Protein AF-A0A7C5YA33-F1 (afdb_monomer_lite)

Sequence (117 aa):
MSIVLYSTMWTGDLALGEAVVELLQQELSKRGVSFRVVEKKWSELEFARLLGESAETGVLVEVEVDEKFRDIGEECLTAVYSDVKRLKETAVKIAMTKYIKDKAELEEYRKGLDETY

Foldseek 3Di:
DKDWLAKLVVPPQNLLRVLLVVQLVVLCVVVVFDKDKDKDQLVNPPCLVVPPPVRRGDIMITIMGDPVCNVVSNVSSVVLVVPLVSSLVSSLVSCCPPPDVDPVVSVVVSVVSVVPD

Radius of gyration: 15.19 Å; chains: 1; bounding box: 33×36×37 Å

Secondary structure (DSSP, 8-state):
-EEEEEEGGG-S-HHHHHHHHHHHHHHHHHTT--EEEEEEEGGGSGGGGGS-GGGTTPEEEEEEEEGGGHHHHHHHHHHHHH-HHHHHHHHHHHIIIII---HHHHHHHHHHHHHH-

pLDDT: mean 82.99, std 13.63, range [45.47, 94.5]

Structure (mmCIF, N/CA/C/O backbone):
data_AF-A0A7C5YA33-F1
#
_entry.id   AF-A0A7C5YA33-F1
#
loop_
_atom_site.group_PDB
_atom_site.id
_atom_site.type_symbol
_atom_site.label_atom_id
_atom_site.label_alt_id
_atom_site.label_comp_id
_atom_site.label_asym_id
_atom_site.label_entity_id
_atom_site.label_seq_id
_atom_site.pdbx_PDB_ins_code
_atom_site.Cartn_x
_atom_site.Cartn_y
_atom_site.Cartn_z
_atom_site.occupancy
_atom_site.B_iso_or_equiv
_atom_site.auth_seq_id
_atom_site.auth_comp_id
_atom_site.auth_asym_id
_atom_site.auth_atom_id
_atom_site.pdbx_PDB_model_num
ATOM 1 N N . MET A 1 1 ? -14.892 13.321 12.986 1.00 79.69 1 MET A N 1
ATOM 2 C CA . MET A 1 1 ? -13.604 13.892 12.552 1.00 79.69 1 MET A CA 1
ATOM 3 C C . MET A 1 1 ? -12.882 12.784 11.807 1.00 79.69 1 MET A C 1
ATOM 5 O O . MET A 1 1 ? -12.944 11.652 12.282 1.00 79.69 1 MET A O 1
ATOM 9 N N . SER A 1 2 ? -12.349 13.053 10.613 1.00 86.69 2 SER A N 1
ATOM 10 C CA . SER A 1 2 ? -11.569 12.06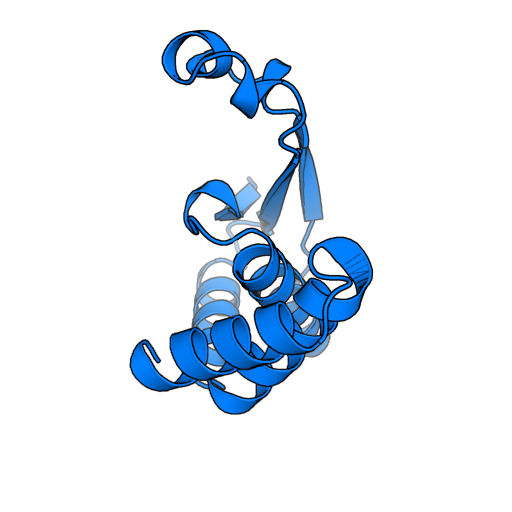8 9.855 1.00 86.69 2 SER A CA 1
ATOM 11 C C . SER A 1 2 ? -10.079 12.259 10.117 1.00 86.69 2 SER A C 1
ATOM 13 O O . SER A 1 2 ? -9.633 13.363 10.433 1.00 86.69 2 SER A O 1
ATOM 15 N N . ILE A 1 3 ? -9.327 11.168 10.020 1.00 89.69 3 ILE A N 1
ATOM 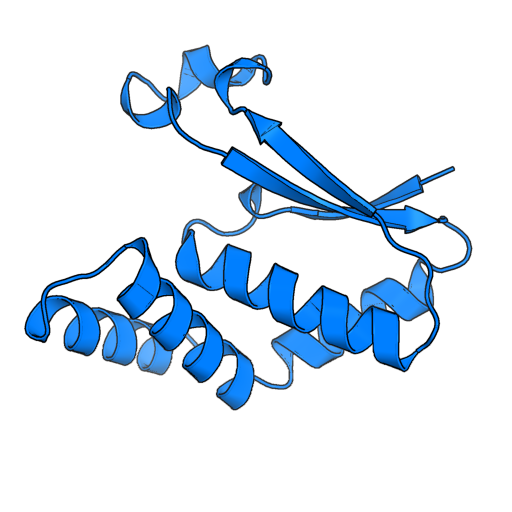16 C CA . ILE A 1 3 ? -7.871 11.140 10.124 1.00 89.69 3 ILE A CA 1
ATOM 17 C C . ILE A 1 3 ? -7.291 10.479 8.875 1.00 89.69 3 ILE A C 1
ATOM 19 O O . ILE A 1 3 ? -7.904 9.569 8.318 1.00 89.69 3 ILE A O 1
ATOM 23 N N . VAL A 1 4 ? -6.104 10.913 8.455 1.00 89.56 4 VAL A N 1
ATOM 24 C CA . VAL A 1 4 ? -5.360 10.293 7.350 1.00 89.56 4 VAL A CA 1
ATOM 25 C C . VAL A 1 4 ? -4.592 9.092 7.900 1.00 89.56 4 VAL A C 1
ATOM 27 O O . VAL A 1 4 ? -3.687 9.266 8.713 1.00 89.56 4 VAL A O 1
ATOM 30 N N . LEU A 1 5 ? -4.949 7.878 7.472 1.00 88.75 5 LEU A N 1
ATOM 31 C CA . LEU A 1 5 ? -4.210 6.655 7.814 1.00 88.75 5 LEU A CA 1
ATOM 32 C C . LEU A 1 5 ? -2.964 6.478 6.959 1.00 88.75 5 LEU A C 1
ATOM 34 O O . LEU A 1 5 ? -1.954 5.978 7.440 1.00 88.75 5 LEU A O 1
ATOM 38 N N . TYR A 1 6 ? -3.060 6.824 5.679 1.00 90.12 6 TYR A N 1
ATOM 39 C CA . TYR A 1 6 ? -1.975 6.644 4.730 1.00 90.12 6 TYR A CA 1
ATOM 40 C C . TYR A 1 6 ? -2.033 7.703 3.634 1.00 90.12 6 TYR A C 1
ATOM 42 O O . TYR A 1 6 ? -3.122 8.055 3.183 1.00 90.12 6 TYR A O 1
ATOM 50 N N . SER A 1 7 ? -0.865 8.183 3.208 1.00 85.75 7 SER A N 1
ATOM 51 C CA . SER A 1 7 ? -0.692 9.102 2.083 1.00 85.75 7 SER A CA 1
ATOM 52 C C . SER A 1 7 ? 0.406 8.574 1.172 1.00 85.75 7 SER A C 1
ATOM 54 O O . SER A 1 7 ? 1.499 8.258 1.647 1.00 85.75 7 SER A O 1
ATOM 56 N N . THR A 1 8 ? 0.159 8.541 -0.139 1.00 84.56 8 THR A N 1
ATOM 57 C CA . THR A 1 8 ? 1.199 8.171 -1.112 1.00 84.56 8 THR A CA 1
ATOM 58 C C . THR A 1 8 ? 2.383 9.138 -1.097 1.00 84.56 8 THR A C 1
ATOM 60 O O . THR A 1 8 ? 3.460 8.762 -1.538 1.00 84.56 8 THR A O 1
ATOM 63 N N . MET A 1 9 ? 2.248 10.339 -0.511 1.00 79.81 9 MET A N 1
ATOM 64 C CA . MET A 1 9 ? 3.379 11.252 -0.278 1.00 79.81 9 MET A CA 1
ATOM 65 C C . MET A 1 9 ? 4.479 10.636 0.584 1.00 79.81 9 MET A C 1
ATOM 67 O O . MET A 1 9 ? 5.646 10.997 0.458 1.00 79.81 9 MET A O 1
ATOM 71 N N . TRP A 1 10 ? 4.110 9.743 1.502 1.00 79.38 10 TRP A N 1
ATOM 72 C CA . TRP A 1 10 ? 5.059 9.135 2.430 1.00 79.38 10 TRP A CA 1
ATOM 73 C C . TRP A 1 10 ? 5.941 8.091 1.747 1.00 79.38 10 TRP A C 1
ATOM 75 O O . TRP A 1 10 ? 6.905 7.612 2.341 1.00 79.38 10 TRP A O 1
ATOM 85 N N . THR A 1 11 ? 5.624 7.737 0.503 1.00 74.19 11 THR A N 1
ATOM 86 C CA . THR A 1 11 ? 6.331 6.728 -0.270 1.00 74.19 11 THR A CA 1
ATOM 87 C C . THR A 1 11 ? 6.879 7.376 -1.537 1.00 74.19 11 THR A C 1
ATOM 89 O O . THR A 1 11 ? 6.136 7.882 -2.367 1.00 74.19 11 THR A O 1
ATOM 92 N N . GLY A 1 12 ? 8.205 7.361 -1.697 1.00 71.62 12 GLY A N 1
ATOM 93 C CA . GLY A 1 12 ? 8.877 7.898 -2.891 1.00 71.62 12 GLY A CA 1
ATOM 94 C C . GLY A 1 12 ? 8.663 7.068 -4.165 1.00 71.62 12 GLY A C 1
ATOM 95 O O . GLY A 1 12 ? 9.146 7.441 -5.228 1.00 71.62 12 GLY A O 1
ATOM 96 N N . ASP A 1 13 ? 7.948 5.949 -4.052 1.00 83.38 13 ASP A N 1
ATOM 97 C CA . ASP A 1 13 ? 7.589 5.033 -5.128 1.00 83.38 13 ASP A CA 1
ATOM 98 C C . ASP A 1 13 ? 6.066 5.053 -5.324 1.00 83.38 13 ASP A C 1
ATOM 100 O O . ASP A 1 13 ? 5.299 4.646 -4.447 1.00 83.38 13 ASP A O 1
ATOM 104 N N . LEU A 1 14 ? 5.634 5.532 -6.493 1.00 82.75 14 LEU A N 1
ATOM 105 C CA . LEU A 1 14 ? 4.221 5.657 -6.846 1.00 82.75 14 LEU A CA 1
ATOM 106 C C . LEU A 1 14 ? 3.522 4.295 -6.950 1.00 82.75 14 LEU A C 1
ATOM 108 O O . LEU A 1 14 ? 2.387 4.159 -6.498 1.00 82.75 14 LEU A O 1
ATOM 112 N N . ALA A 1 15 ? 4.189 3.282 -7.508 1.00 86.62 15 ALA A N 1
ATOM 113 C CA . ALA A 1 15 ? 3.605 1.955 -7.671 1.00 86.62 15 ALA A CA 1
ATOM 114 C C . ALA A 1 15 ? 3.452 1.248 -6.320 1.00 86.62 15 ALA A C 1
ATOM 116 O O . ALA A 1 15 ? 2.418 0.630 -6.059 1.00 86.62 15 ALA A O 1
ATOM 117 N N . LEU A 1 16 ? 4.445 1.392 -5.439 1.00 88.38 16 LEU A N 1
ATOM 118 C CA . LEU A 1 16 ? 4.367 0.885 -4.074 1.00 88.38 16 LEU A CA 1
ATOM 119 C C . LEU A 1 16 ? 3.305 1.630 -3.260 1.00 88.38 16 LEU A C 1
ATOM 121 O O . LEU A 1 16 ? 2.519 0.997 -2.558 1.00 88.38 16 LEU A O 1
ATOM 125 N N . GLY A 1 17 ? 3.238 2.958 -3.379 1.00 89.69 17 GLY A N 1
ATOM 126 C CA . GLY A 1 17 ? 2.247 3.758 -2.668 1.00 89.69 17 GLY A CA 1
ATOM 127 C C . GLY A 1 17 ? 0.816 3.404 -3.067 1.00 89.69 17 GLY A C 1
ATOM 128 O O . GLY A 1 17 ? -0.040 3.192 -2.206 1.00 89.69 17 GLY A O 1
ATOM 129 N N . GLU A 1 18 ? 0.557 3.254 -4.366 1.00 89.69 18 GLU A N 1
ATOM 130 C CA . GLU A 1 18 ? -0.738 2.771 -4.845 1.00 89.69 18 GLU A CA 1
ATOM 131 C C . GLU A 1 18 ? -1.029 1.330 -4.394 1.00 89.69 18 GLU A C 1
ATOM 133 O O . GLU A 1 18 ? -2.172 1.021 -4.057 1.00 89.69 18 GLU A O 1
ATOM 138 N N . ALA A 1 19 ? -0.019 0.455 -4.322 1.00 91.88 19 ALA A N 1
ATOM 139 C CA . ALA A 1 19 ? -0.195 -0.907 -3.819 1.00 91.88 19 ALA A CA 1
ATOM 140 C C . ALA A 1 19 ? -0.613 -0.924 -2.344 1.00 91.88 19 ALA A C 1
ATOM 142 O O . ALA A 1 19 ? -1.528 -1.662 -1.974 1.00 91.88 19 ALA A O 1
ATOM 143 N N . VAL A 1 20 ? 0.009 -0.084 -1.509 1.00 92.81 20 VAL A N 1
ATOM 144 C CA . VAL A 1 20 ? -0.386 0.078 -0.102 1.00 92.81 20 VAL A CA 1
ATOM 145 C C . VAL A 1 20 ? -1.825 0.580 -0.014 1.00 92.81 20 VAL A C 1
ATOM 147 O O . VAL A 1 20 ? -2.606 0.025 0.754 1.00 92.81 20 VAL A O 1
ATOM 150 N N . VAL A 1 21 ? -2.210 1.568 -0.828 1.00 93.00 21 VAL A N 1
ATOM 151 C CA . VAL A 1 21 ? -3.591 2.071 -0.885 1.00 93.00 21 VAL A CA 1
ATOM 152 C C . VAL A 1 21 ? -4.573 0.967 -1.287 1.00 93.00 21 VAL A C 1
ATOM 154 O O . VAL A 1 21 ? -5.603 0.806 -0.634 1.00 93.00 21 VAL A O 1
ATOM 157 N N . GLU A 1 22 ? -4.286 0.189 -2.333 1.00 94.06 22 GLU A N 1
ATOM 158 C CA . GLU A 1 22 ? -5.165 -0.894 -2.793 1.00 94.06 22 GLU A CA 1
ATOM 159 C C . GLU A 1 22 ? -5.342 -1.969 -1.709 1.00 94.06 22 GLU A C 1
ATOM 161 O O . GLU A 1 22 ? -6.467 -2.378 -1.406 1.00 94.06 22 GLU A O 1
ATOM 166 N N . LEU A 1 23 ? -4.248 -2.398 -1.078 1.00 94.19 23 LEU A N 1
ATOM 167 C CA . LEU A 1 23 ? -4.288 -3.420 -0.034 1.00 94.19 23 LEU A CA 1
ATOM 168 C C . LEU A 1 23 ? -4.942 -2.912 1.253 1.00 94.19 23 LEU A C 1
ATOM 170 O O . LEU A 1 23 ? -5.736 -3.634 1.856 1.00 94.19 23 LEU A O 1
ATOM 174 N N . LEU A 1 24 ? -4.683 -1.664 1.643 1.00 94.00 24 LEU A N 1
ATOM 175 C CA . LEU A 1 24 ? -5.293 -1.050 2.820 1.00 94.00 24 LEU A CA 1
ATOM 176 C C . LEU A 1 24 ? -6.811 -0.953 2.664 1.00 94.00 24 LEU A C 1
ATOM 178 O O . LEU A 1 24 ? -7.542 -1.319 3.581 1.00 94.00 24 LEU A O 1
ATOM 182 N N . GLN A 1 25 ? -7.301 -0.544 1.492 1.00 94.38 25 GLN A N 1
ATOM 183 C CA . GLN A 1 25 ? -8.738 -0.531 1.203 1.00 94.38 25 GLN A CA 1
ATOM 184 C C . GLN A 1 25 ? -9.362 -1.924 1.328 1.00 94.38 25 GLN A C 1
ATOM 186 O O . GLN A 1 25 ? -10.470 -2.062 1.854 1.00 94.38 25 GLN A O 1
ATOM 191 N N . GLN A 1 26 ? -8.660 -2.967 0.875 1.00 94.50 26 GLN A N 1
ATOM 192 C CA . GLN A 1 26 ? -9.128 -4.347 1.001 1.00 94.50 26 GLN A CA 1
ATOM 193 C C . GLN A 1 26 ? -9.201 -4.781 2.472 1.00 94.50 26 GLN A C 1
ATOM 195 O O . GLN A 1 26 ? -10.209 -5.360 2.876 1.00 94.50 26 GLN A O 1
ATOM 200 N N . GLU A 1 27 ? -8.183 -4.488 3.284 1.00 93.50 27 GLU A N 1
ATOM 201 C CA . GLU A 1 27 ? -8.180 -4.837 4.713 1.00 93.50 27 GLU A CA 1
ATOM 202 C C . GLU A 1 27 ? -9.236 -4.050 5.509 1.00 93.50 27 GLU A C 1
ATOM 204 O O . GLU A 1 27 ? -9.990 -4.643 6.285 1.00 93.50 27 GLU A O 1
ATOM 209 N N . LEU A 1 28 ? -9.392 -2.749 5.245 1.00 92.44 28 LEU A N 1
ATOM 210 C CA . LEU A 1 28 ? -10.442 -1.923 5.854 1.00 92.44 28 LEU A CA 1
ATOM 211 C C . LEU A 1 28 ? -11.843 -2.434 5.490 1.00 92.44 28 LEU A C 1
ATOM 213 O O . LEU A 1 28 ? -12.700 -2.578 6.366 1.00 92.44 28 LEU A O 1
ATOM 217 N N . SER A 1 29 ? -12.059 -2.790 4.218 1.00 92.88 29 SER A N 1
ATOM 218 C CA . SER A 1 29 ? -13.330 -3.353 3.743 1.00 92.88 29 SER A CA 1
ATOM 219 C C . SER A 1 29 ? -13.652 -4.688 4.412 1.00 92.88 29 SER A C 1
ATOM 221 O O . SER A 1 29 ? -14.783 -4.900 4.848 1.00 92.88 29 SER A O 1
ATOM 223 N N . LYS A 1 30 ? -12.662 -5.584 4.549 1.00 93.00 30 LYS A N 1
ATOM 224 C CA . LYS A 1 30 ? -12.828 -6.875 5.242 1.00 93.00 30 LYS A CA 1
ATOM 225 C C . LYS A 1 30 ? -13.263 -6.697 6.694 1.00 93.00 30 LYS A C 1
ATOM 227 O O . LYS A 1 30 ? -14.032 -7.510 7.200 1.00 93.00 30 LYS A O 1
ATOM 232 N N . ARG A 1 31 ? -12.780 -5.645 7.359 1.00 89.50 31 ARG A N 1
ATOM 233 C CA . ARG A 1 31 ? -13.119 -5.330 8.753 1.00 89.50 31 ARG A CA 1
ATOM 234 C C . ARG A 1 31 ? -14.361 -4.447 8.909 1.00 89.50 31 ARG A C 1
ATOM 236 O O . ARG A 1 31 ? -14.705 -4.093 10.033 1.00 89.50 31 ARG A O 1
ATOM 243 N N . GLY A 1 32 ? -15.049 -4.105 7.815 1.00 89.31 32 GLY A N 1
ATOM 244 C CA . GLY A 1 32 ? -16.247 -3.260 7.846 1.00 89.31 32 GLY A CA 1
ATOM 245 C C . GLY A 1 32 ? -15.970 -1.820 8.288 1.00 89.31 32 GLY A C 1
ATOM 246 O O . GLY A 1 32 ? -16.867 -1.146 8.795 1.00 89.31 32 GLY A O 1
ATOM 247 N N . VAL A 1 33 ? -14.730 -1.352 8.128 1.00 90.38 33 VAL A N 1
ATOM 248 C CA . VAL A 1 33 ? -14.340 0.018 8.461 1.00 90.38 33 VAL A CA 1
ATOM 249 C C . VAL A 1 33 ? -14.759 0.941 7.326 1.00 90.38 33 VAL A C 1
ATOM 251 O O . VAL A 1 33 ? -14.431 0.709 6.166 1.00 90.38 33 VAL A O 1
ATOM 254 N N . SER A 1 34 ? -15.472 2.013 7.664 1.00 89.38 34 SER A N 1
ATOM 255 C CA . SER A 1 34 ? -15.782 3.068 6.702 1.00 89.38 34 SER A CA 1
ATOM 256 C C . SER A 1 34 ? -14.539 3.921 6.463 1.00 89.38 34 SER A C 1
ATOM 258 O O . SER A 1 34 ? -13.992 4.494 7.406 1.00 89.38 34 SER A O 1
ATOM 260 N N . PHE A 1 35 ? -14.133 4.041 5.202 1.00 91.25 35 PHE A N 1
ATOM 261 C CA . PHE A 1 35 ? -13.005 4.863 4.773 1.00 91.25 35 PHE A CA 1
ATOM 262 C C . PHE A 1 35 ? -13.374 5.707 3.551 1.00 91.25 35 PHE A C 1
ATOM 264 O O . PHE A 1 35 ? -14.369 5.453 2.869 1.00 91.25 35 PHE A O 1
ATOM 271 N N . ARG A 1 36 ? -12.568 6.729 3.280 1.00 92.50 36 ARG A N 1
ATOM 272 C CA . ARG A 1 36 ? -12.629 7.552 2.073 1.00 92.50 36 ARG A CA 1
ATOM 273 C C . ARG A 1 36 ? -11.257 7.581 1.431 1.00 92.50 36 ARG A C 1
ATOM 275 O O . ARG A 1 36 ? -10.253 7.658 2.128 1.00 92.50 36 ARG A O 1
ATOM 282 N N . VAL A 1 37 ? -11.234 7.540 0.107 1.00 91.62 37 VAL A N 1
ATOM 283 C CA . VAL A 1 37 ? -10.020 7.773 -0.672 1.00 91.62 37 VAL A CA 1
ATOM 284 C C . VAL A 1 37 ? -10.109 9.182 -1.230 1.00 91.62 37 VAL A C 1
ATOM 286 O O . VAL A 1 37 ? -11.092 9.523 -1.888 1.00 91.62 37 VAL A O 1
ATOM 289 N N . VAL A 1 38 ? -9.119 10.008 -0.913 1.00 88.88 38 VAL A N 1
ATOM 290 C CA . VAL A 1 38 ? -9.044 11.401 -1.344 1.00 88.88 38 VAL A CA 1
ATOM 291 C C . VAL A 1 38 ? -7.875 11.533 -2.304 1.00 88.88 38 VAL A C 1
ATOM 293 O O . VAL A 1 38 ? -6.730 11.284 -1.939 1.00 88.88 38 VAL A O 1
ATOM 296 N N . GLU A 1 39 ? -8.172 11.926 -3.537 1.00 85.12 39 GLU A N 1
ATOM 297 C CA . GLU A 1 39 ? -7.164 12.246 -4.541 1.00 85.12 39 GLU A CA 1
ATOM 298 C C . GLU A 1 39 ? -6.937 13.759 -4.543 1.00 85.12 39 GLU A C 1
ATOM 300 O O . GLU A 1 39 ? -7.877 14.537 -4.714 1.00 85.12 39 GLU A O 1
ATOM 305 N N . LYS A 1 40 ? -5.692 14.186 -4.337 1.00 80.56 40 LYS A N 1
ATOM 306 C CA . LYS A 1 40 ? -5.282 15.593 -4.344 1.00 80.56 40 LYS A CA 1
ATOM 307 C C . LYS A 1 40 ? -4.273 15.803 -5.454 1.00 80.56 40 LYS A C 1
ATOM 309 O O . LYS A 1 40 ? -3.299 15.055 -5.561 1.00 80.56 40 LYS A O 1
ATOM 314 N N . LYS A 1 41 ? -4.464 16.828 -6.281 1.00 71.19 41 LYS A N 1
ATOM 315 C CA . LYS A 1 41 ? -3.425 17.187 -7.247 1.00 71.19 41 LYS A CA 1
ATOM 316 C C . LYS A 1 41 ? -2.297 17.883 -6.511 1.00 71.19 41 LYS A C 1
ATOM 318 O O . LYS A 1 41 ? -2.529 18.741 -5.663 1.00 71.19 41 LYS A O 1
ATOM 323 N N . TRP A 1 42 ? -1.065 17.564 -6.878 1.00 63.19 42 TRP A N 1
ATOM 324 C CA . TRP A 1 42 ? 0.105 18.233 -6.317 1.00 63.19 42 TRP A CA 1
ATOM 325 C C . TRP A 1 42 ? 0.075 19.749 -6.543 1.00 63.19 42 TRP A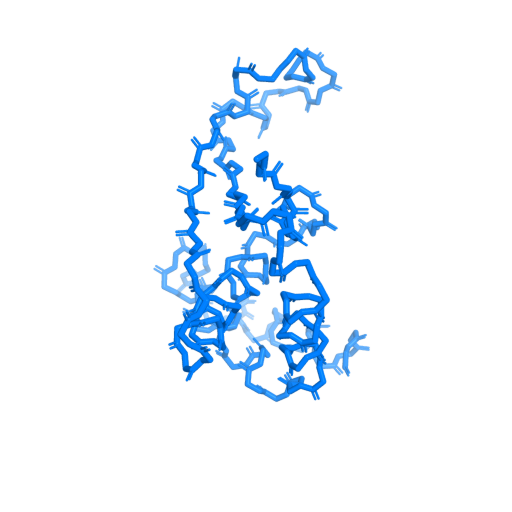 C 1
ATOM 327 O O . TRP A 1 42 ? 0.495 20.497 -5.669 1.00 63.19 42 TRP A O 1
ATOM 337 N N . SER A 1 43 ? -0.525 20.207 -7.647 1.00 58.97 43 SER A N 1
ATOM 338 C CA . SER A 1 43 ? -0.762 21.627 -7.941 1.00 58.97 43 SER A CA 1
ATOM 339 C C . SER A 1 43 ? -1.642 22.356 -6.913 1.00 58.97 43 SER A C 1
ATOM 341 O O . SER A 1 43 ? -1.626 23.581 -6.863 1.00 58.97 43 SER A O 1
ATOM 343 N N . GLU A 1 44 ? -2.443 21.627 -6.131 1.00 58.41 44 GLU A N 1
ATOM 344 C CA . GLU A 1 44 ? -3.322 22.176 -5.087 1.00 58.41 44 GLU A CA 1
ATOM 345 C C . GLU A 1 44 ? -2.634 22.232 -3.714 1.00 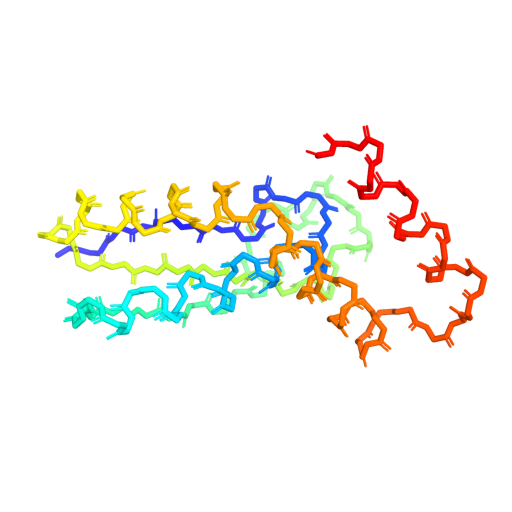58.41 44 GLU A C 1
ATOM 347 O O . GLU A 1 44 ? -3.161 22.830 -2.777 1.00 58.41 44 GLU A O 1
ATOM 352 N N . LEU A 1 45 ? -1.440 21.642 -3.589 1.00 58.81 45 LEU A N 1
ATOM 353 C CA . LEU A 1 45 ? -0.590 21.748 -2.411 1.00 58.81 45 LEU A CA 1
ATOM 354 C C . LEU A 1 45 ? 0.383 22.915 -2.625 1.00 58.81 45 LEU A C 1
ATOM 356 O O . LEU A 1 45 ? 1.107 22.956 -3.619 1.00 58.81 45 LEU A O 1
ATOM 360 N N . GLU A 1 46 ? 0.463 23.849 -1.671 1.00 55.44 46 GLU A N 1
ATOM 361 C CA . GLU A 1 46 ? 1.372 25.016 -1.739 1.00 55.44 46 GLU A CA 1
ATOM 362 C C . GLU A 1 46 ? 2.858 24.633 -1.959 1.00 55.44 46 GLU A C 1
ATOM 364 O O . GLU A 1 46 ? 3.676 25.459 -2.368 1.00 55.44 46 GLU A O 1
ATOM 369 N N . PHE A 1 47 ? 3.194 23.355 -1.748 1.00 51.91 47 PHE A N 1
ATOM 370 C CA . PHE A 1 47 ? 4.501 22.733 -1.952 1.00 51.91 47 PHE A CA 1
ATOM 371 C C . PHE A 1 47 ? 4.927 22.530 -3.416 1.00 51.91 47 PHE A C 1
ATOM 373 O O . PHE A 1 47 ? 6.117 22.316 -3.648 1.00 51.91 47 PHE A O 1
ATOM 380 N N . ALA A 1 48 ? 4.036 22.651 -4.411 1.00 49.25 48 ALA A N 1
ATOM 381 C CA . ALA A 1 48 ? 4.401 22.503 -5.832 1.00 49.25 48 ALA A CA 1
ATOM 382 C C . ALA A 1 48 ? 5.521 23.469 -6.274 1.00 49.25 48 ALA A C 1
ATOM 384 O O . ALA A 1 48 ? 6.311 23.161 -7.163 1.00 49.25 48 ALA A O 1
ATOM 385 N N . ARG A 1 49 ? 5.651 24.619 -5.600 1.00 49.50 49 ARG A N 1
ATOM 386 C CA . ARG A 1 49 ? 6.705 25.612 -5.866 1.00 49.50 49 ARG A CA 1
ATOM 387 C C . ARG A 1 49 ? 8.113 25.184 -5.434 1.00 49.50 49 ARG A C 1
ATOM 389 O O . ARG A 1 49 ? 9.073 25.785 -5.903 1.00 49.50 49 ARG A O 1
ATOM 396 N N . LEU A 1 50 ? 8.253 24.190 -4.552 1.00 52.00 50 LEU A N 1
ATOM 397 C CA . LEU A 1 50 ? 9.549 23.754 -4.007 1.00 52.00 50 LEU A CA 1
ATOM 398 C C . LEU A 1 50 ? 10.212 22.625 -4.812 1.00 52.00 50 LEU A C 1
ATOM 400 O O . LEU A 1 50 ? 11.411 22.414 -4.652 1.00 52.00 50 LEU A O 1
ATOM 404 N N . LEU A 1 51 ? 9.465 21.903 -5.658 1.00 52.47 51 LEU A N 1
ATOM 405 C CA . LEU A 1 51 ? 9.917 20.636 -6.259 1.00 52.47 51 LEU A CA 1
ATOM 406 C C . LEU A 1 51 ? 10.118 20.673 -7.790 1.00 52.47 51 LEU A C 1
ATOM 408 O O . LEU A 1 51 ? 10.502 19.664 -8.375 1.00 52.47 51 LEU A O 1
ATOM 412 N N . GLY A 1 52 ? 9.957 21.838 -8.431 1.00 52.78 52 GLY A N 1
ATOM 413 C CA . GLY A 1 52 ? 10.219 22.029 -9.868 1.00 52.78 52 GLY A CA 1
ATOM 414 C C . GLY A 1 52 ? 9.180 21.385 -10.805 1.00 52.78 52 GLY A C 1
ATOM 415 O O . GLY A 1 52 ? 8.161 20.867 -10.355 1.00 52.78 52 GLY A O 1
ATOM 416 N N . GLU A 1 53 ? 9.434 21.427 -12.122 1.00 45.81 53 GLU A N 1
ATOM 417 C CA . 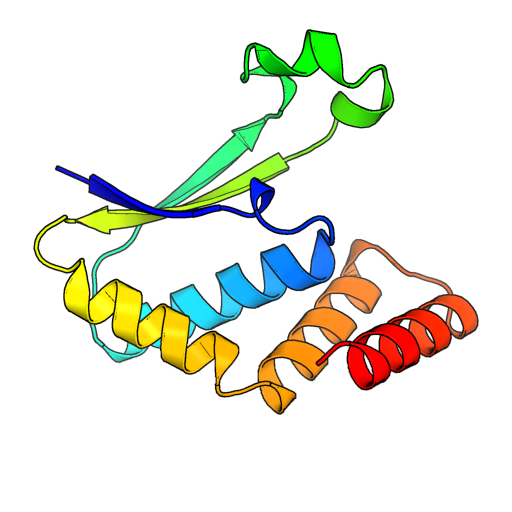GLU A 1 53 ? 8.494 21.025 -13.198 1.00 45.81 53 GLU A CA 1
ATOM 418 C C . GLU A 1 53 ? 8.005 19.559 -13.109 1.00 45.81 53 GLU A C 1
ATOM 420 O O . GLU A 1 53 ? 6.910 19.240 -13.564 1.00 45.81 53 GLU A O 1
ATOM 425 N N . SER A 1 54 ? 8.739 18.656 -12.442 1.00 46.72 54 SER A N 1
ATOM 426 C CA . SER A 1 54 ? 8.308 17.256 -12.242 1.00 46.72 54 SER A CA 1
ATOM 427 C C . SER A 1 54 ? 7.120 17.086 -11.280 1.00 46.72 54 SER A C 1
ATOM 429 O O . SER A 1 54 ? 6.573 15.988 -11.175 1.00 46.72 54 SER A O 1
ATOM 431 N N . ALA A 1 55 ? 6.708 18.143 -10.570 1.00 45.88 55 ALA A N 1
ATOM 432 C CA . ALA A 1 55 ? 5.583 18.124 -9.632 1.00 45.88 55 ALA A CA 1
ATOM 433 C C . ALA A 1 55 ? 4.219 18.438 -10.283 1.00 45.88 55 ALA A C 1
ATOM 435 O O . ALA A 1 55 ? 3.185 18.302 -9.628 1.00 45.88 55 ALA A O 1
ATOM 436 N N . GLU A 1 56 ? 4.181 18.850 -11.556 1.00 45.47 56 GLU A N 1
ATOM 437 C CA . GLU A 1 56 ? 2.960 19.376 -12.190 1.00 45.47 56 GLU A CA 1
ATOM 438 C C . GLU A 1 56 ? 1.890 18.313 -12.500 1.00 45.47 56 GLU A C 1
ATOM 440 O O . GLU A 1 56 ? 0.729 18.655 -12.729 1.00 45.47 56 GLU A O 1
ATOM 445 N N . THR A 1 57 ? 2.230 17.020 -12.447 1.00 52.00 57 THR A N 1
ATOM 446 C CA . THR A 1 57 ? 1.291 15.921 -12.754 1.00 52.00 57 THR A CA 1
ATOM 447 C C . THR A 1 57 ? 1.134 14.888 -11.640 1.00 52.00 57 THR A C 1
ATOM 449 O O . THR A 1 57 ? 0.478 13.867 -11.848 1.00 52.00 57 THR A O 1
ATOM 452 N N . GLY A 1 58 ? 1.711 15.122 -10.459 1.00 59.28 58 GLY A N 1
ATOM 453 C CA . GLY A 1 58 ? 1.553 14.212 -9.326 1.00 59.28 58 GLY A CA 1
ATOM 454 C C . GLY A 1 58 ? 0.101 14.179 -8.839 1.00 59.28 58 GLY A C 1
ATOM 455 O O . GLY A 1 58 ? -0.489 15.225 -8.552 1.00 59.28 58 GLY A O 1
ATOM 456 N N . VAL A 1 59 ? -0.478 12.983 -8.718 1.00 70.75 59 VAL A N 1
ATOM 457 C CA . VAL A 1 59 ? -1.711 12.757 -7.951 1.00 70.75 59 VAL A CA 1
ATOM 458 C C . VAL A 1 59 ? -1.309 12.107 -6.638 1.00 70.75 59 VAL A C 1
ATOM 460 O O . VAL A 1 59 ? -0.629 11.085 -6.609 1.00 70.75 59 VAL A O 1
ATOM 463 N N . LEU A 1 60 ? -1.692 12.747 -5.545 1.00 78.31 60 LEU A N 1
ATOM 464 C CA . LEU A 1 60 ? -1.519 12.243 -4.199 1.00 78.31 60 LEU A CA 1
ATOM 465 C C . LEU A 1 60 ? -2.801 11.545 -3.775 1.00 78.31 60 LEU A C 1
ATOM 467 O O . LEU A 1 60 ? -3.886 12.088 -3.964 1.00 78.31 60 LEU A O 1
ATOM 471 N N . VAL A 1 61 ? -2.671 10.356 -3.200 1.00 86.31 61 VAL A N 1
ATOM 472 C CA . VAL A 1 61 ? -3.811 9.557 -2.763 1.00 86.31 61 VAL A CA 1
ATOM 473 C C . VAL A 1 61 ? -3.709 9.355 -1.262 1.00 86.31 61 VAL A C 1
ATOM 475 O O . VAL A 1 61 ? -2.697 8.870 -0.756 1.00 86.31 61 VAL A O 1
ATOM 478 N N . GLU A 1 62 ? -4.763 9.741 -0.554 1.00 90.00 62 GLU A N 1
ATOM 479 C CA . GLU A 1 62 ? -4.889 9.602 0.892 1.00 90.00 62 GLU A CA 1
ATOM 480 C C . GLU A 1 62 ? -6.046 8.682 1.250 1.00 90.00 62 GLU A C 1
ATOM 482 O O . GLU A 1 62 ? -7.131 8.773 0.677 1.00 90.00 62 GLU A O 1
ATOM 487 N N . VAL A 1 63 ? -5.821 7.806 2.226 1.00 91.19 63 VAL A N 1
ATOM 488 C CA . VAL A 1 63 ? -6.871 6.982 2.823 1.00 91.19 63 VAL A CA 1
ATOM 489 C C . VAL A 1 63 ? -7.244 7.594 4.162 1.00 91.19 63 VAL A C 1
ATOM 491 O O . VAL A 1 63 ? -6.458 7.578 5.109 1.00 91.19 63 VAL A O 1
ATOM 494 N N . GLU A 1 64 ? -8.455 8.132 4.234 1.00 92.56 64 GLU A N 1
ATOM 495 C CA . GLU A 1 64 ? -9.027 8.717 5.439 1.00 92.56 64 GLU A CA 1
ATOM 496 C C . GLU A 1 64 ? -10.022 7.762 6.103 1.00 92.56 64 GLU A C 1
ATOM 498 O O . GLU A 1 64 ? -10.857 7.151 5.434 1.00 92.56 64 GLU A O 1
ATOM 503 N N . VAL A 1 65 ? -9.999 7.684 7.432 1.00 91.88 65 VAL A N 1
ATOM 504 C CA . VAL A 1 65 ? -11.017 6.977 8.230 1.00 91.88 65 VAL A CA 1
ATOM 505 C C . VAL A 1 65 ? -11.588 7.890 9.298 1.00 91.88 65 VAL A C 1
ATOM 507 O O . VAL A 1 65 ? -10.963 8.875 9.689 1.00 91.88 65 VAL A O 1
ATOM 510 N N . ASP A 1 66 ? -12.777 7.565 9.801 1.00 91.94 66 ASP A N 1
ATOM 511 C CA . ASP A 1 66 ? -13.272 8.216 11.013 1.00 91.94 66 ASP A CA 1
ATOM 512 C C . ASP A 1 66 ? -12.330 7.930 12.189 1.00 91.94 66 ASP A C 1
ATOM 514 O O . ASP A 1 66 ? -11.893 6.798 12.380 1.00 91.94 66 ASP A O 1
ATOM 518 N N . GLU A 1 67 ? -12.095 8.929 13.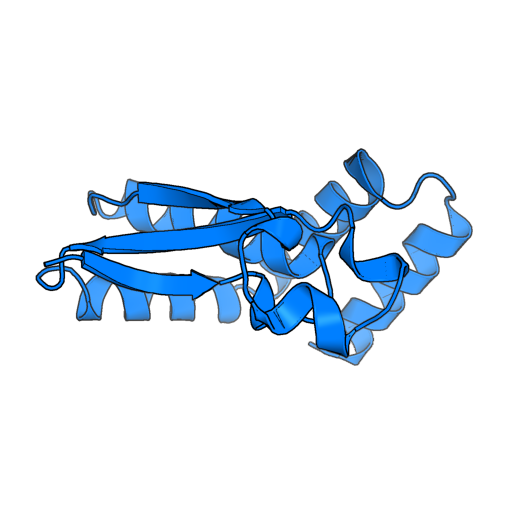038 1.00 90.50 67 GLU A N 1
ATOM 519 C CA . GLU A 1 67 ? -11.221 8.834 14.218 1.00 90.50 67 GLU A CA 1
ATOM 520 C C . GLU A 1 67 ? -11.561 7.647 15.137 1.00 90.50 67 GLU A C 1
ATOM 522 O O . GLU A 1 67 ? -10.672 7.009 15.692 1.00 90.50 67 GLU A O 1
ATOM 527 N N . LYS A 1 68 ? -12.845 7.271 15.223 1.00 91.19 68 LYS A N 1
ATOM 528 C CA . LYS A 1 68 ? -13.312 6.094 15.981 1.00 91.19 68 LYS A CA 1
ATOM 529 C C . LYS A 1 68 ? -12.746 4.756 15.480 1.00 91.19 68 LYS A C 1
ATOM 531 O O . LYS A 1 68 ? -12.836 3.760 16.185 1.00 91.19 68 LYS A O 1
ATOM 536 N N . PHE A 1 69 ? -12.243 4.718 14.247 1.00 91.19 69 PHE A N 1
ATOM 537 C CA . PHE A 1 69 ? -11.639 3.548 13.616 1.00 91.19 69 PHE A CA 1
ATOM 538 C C . PHE A 1 69 ? -10.118 3.652 13.536 1.00 91.19 69 PHE A C 1
ATOM 540 O O . PHE A 1 69 ? -9.509 2.836 12.851 1.00 91.19 69 PHE A O 1
ATOM 547 N N . ARG A 1 70 ? -9.500 4.626 14.215 1.00 90.31 70 ARG A N 1
ATOM 548 C CA . ARG A 1 70 ? -8.052 4.838 14.181 1.00 90.31 70 ARG A CA 1
ATOM 549 C C . ARG A 1 70 ? -7.268 3.566 14.474 1.00 90.31 70 ARG A C 1
ATOM 551 O O . ARG A 1 70 ? -6.487 3.153 13.628 1.00 90.31 70 ARG A O 1
ATOM 558 N N . ASP A 1 71 ? -7.529 2.936 15.616 1.00 92.00 71 ASP A N 1
ATOM 559 C CA . ASP A 1 71 ? -6.762 1.768 16.056 1.00 92.00 71 ASP A CA 1
ATOM 560 C C . ASP A 1 71 ? -6.916 0.605 15.064 1.00 92.00 71 ASP A C 1
ATOM 562 O O . ASP A 1 71 ? -5.939 0.005 14.626 1.00 92.00 71 ASP A O 1
ATOM 566 N N . ILE A 1 72 ? -8.149 0.344 14.612 1.00 92.06 72 ILE A N 1
ATOM 567 C CA . ILE A 1 72 ? -8.434 -0.703 13.616 1.00 92.06 72 ILE A CA 1
ATOM 568 C C . ILE A 1 72 ? -7.768 -0.371 12.272 1.00 92.06 72 ILE A C 1
ATOM 570 O O . ILE A 1 72 ? -7.301 -1.262 11.564 1.00 92.06 72 ILE A O 1
ATOM 574 N N . GLY A 1 73 ? -7.723 0.908 11.908 1.00 90.62 73 GLY A N 1
ATOM 575 C CA . GLY A 1 73 ? -7.060 1.393 10.708 1.00 90.62 73 GLY A CA 1
ATOM 576 C C . GLY A 1 73 ? -5.546 1.202 10.750 1.00 90.62 73 GLY A C 1
ATOM 577 O O . GLY A 1 73 ? -4.969 0.723 9.775 1.00 90.62 73 GLY A O 1
ATOM 578 N N . GLU A 1 74 ? -4.918 1.505 11.886 1.00 91.94 74 GLU A N 1
ATOM 579 C CA . GLU A 1 74 ? -3.490 1.272 12.130 1.00 91.94 74 GLU A CA 1
ATOM 580 C C . GLU A 1 74 ? -3.159 -0.233 12.119 1.00 91.94 74 GLU A C 1
ATOM 582 O O . GLU A 1 74 ? -2.157 -0.643 11.526 1.00 91.94 74 GLU A O 1
ATOM 587 N N . GLU A 1 75 ? -4.031 -1.086 12.671 1.00 92.94 75 GLU A N 1
ATOM 588 C CA . GLU A 1 75 ? -3.902 -2.545 12.558 1.00 92.94 75 GLU A CA 1
ATOM 589 C C . GLU A 1 75 ? -3.982 -3.024 11.101 1.00 92.94 75 GLU A C 1
ATOM 591 O O . GLU A 1 75 ? -3.198 -3.880 10.686 1.00 92.94 75 GLU A O 1
ATOM 596 N N . CYS A 1 76 ? -4.912 -2.479 10.308 1.00 93.06 76 CYS A N 1
ATOM 597 C CA . CYS A 1 76 ? -5.038 -2.819 8.889 1.00 93.06 76 CYS A CA 1
ATOM 598 C C . CYS A 1 76 ? -3.793 -2.394 8.107 1.00 93.06 76 CYS A C 1
ATOM 600 O O . CYS A 1 76 ? -3.274 -3.177 7.316 1.00 93.06 76 CYS A O 1
ATOM 602 N N . LEU A 1 77 ? -3.272 -1.192 8.363 1.00 92.31 77 LEU A N 1
ATOM 603 C CA . LEU A 1 77 ? -2.039 -0.712 7.742 1.00 92.31 77 LEU A CA 1
ATOM 604 C C . LEU A 1 77 ? -0.842 -1.595 8.113 1.00 92.31 77 LEU A C 1
ATOM 606 O O . LEU A 1 77 ? -0.053 -1.977 7.251 1.00 92.31 77 LEU A O 1
ATOM 610 N N . THR A 1 78 ? -0.745 -1.989 9.382 1.00 92.81 78 THR A N 1
ATOM 611 C CA . THR A 1 78 ? 0.292 -2.914 9.855 1.00 92.81 78 THR A CA 1
ATOM 612 C C . THR A 1 78 ? 0.182 -4.275 9.169 1.00 92.81 78 THR A C 1
ATOM 614 O O . THR A 1 78 ? 1.199 -4.847 8.776 1.00 92.81 78 THR A O 1
ATOM 617 N N . ALA A 1 79 ? -1.036 -4.788 8.967 1.00 92.12 79 ALA A N 1
ATOM 618 C CA . ALA A 1 79 ? -1.263 -6.037 8.244 1.00 92.12 79 ALA A CA 1
ATOM 619 C C . ALA A 1 79 ? -0.795 -5.953 6.781 1.00 92.12 79 ALA A C 1
ATOM 621 O O . ALA A 1 79 ? -0.191 -6.905 6.290 1.00 92.12 79 ALA A O 1
ATOM 622 N N . VAL A 1 80 ? -0.999 -4.810 6.113 1.00 92.88 80 VAL A N 1
ATOM 623 C CA . VAL A 1 80 ? -0.497 -4.575 4.747 1.00 92.88 80 VAL A CA 1
ATOM 624 C C . VAL A 1 80 ? 1.029 -4.649 4.699 1.00 92.88 80 VAL A C 1
ATOM 626 O O . VAL A 1 80 ? 1.571 -5.370 3.866 1.00 92.88 80 VAL A O 1
ATOM 629 N N . TYR A 1 81 ? 1.725 -3.961 5.608 1.00 90.06 81 TYR A N 1
ATOM 630 C CA . TYR A 1 81 ? 3.193 -3.996 5.651 1.00 90.06 81 TYR A CA 1
ATOM 631 C C . TYR A 1 81 ? 3.757 -5.342 6.114 1.00 90.06 81 TYR A C 1
ATOM 633 O O . TYR A 1 81 ? 4.870 -5.702 5.740 1.00 90.06 81 TYR A O 1
ATOM 641 N N . SER A 1 82 ? 2.998 -6.098 6.906 1.00 91.88 82 SER A N 1
ATOM 642 C CA . SER A 1 82 ? 3.402 -7.435 7.352 1.00 91.88 82 SER A CA 1
ATOM 643 C C . SER A 1 82 ? 3.290 -8.477 6.234 1.00 91.88 82 SER A C 1
ATOM 645 O O . SER A 1 82 ? 4.057 -9.439 6.212 1.00 91.88 82 SER A O 1
ATOM 647 N N . ASP A 1 83 ? 2.371 -8.294 5.280 1.00 91.94 83 ASP A N 1
ATOM 648 C CA . ASP A 1 83 ? 2.223 -9.150 4.096 1.00 91.94 83 ASP A CA 1
ATOM 649 C C . ASP A 1 83 ? 3.110 -8.659 2.938 1.00 91.94 83 ASP A C 1
ATOM 651 O O . ASP A 1 83 ? 2.648 -8.279 1.857 1.00 91.94 83 ASP A O 1
ATOM 655 N N . VAL A 1 84 ? 4.427 -8.674 3.177 1.00 90.25 84 VAL A N 1
ATOM 656 C CA . VAL A 1 84 ? 5.450 -8.181 2.236 1.00 90.25 84 VAL A CA 1
ATOM 657 C C . VAL A 1 84 ? 5.332 -8.852 0.870 1.00 90.25 84 VAL A C 1
ATOM 659 O O . VAL A 1 84 ? 5.477 -8.201 -0.164 1.00 90.25 84 VAL A O 1
ATOM 662 N N . LYS A 1 85 ? 5.026 -10.155 0.839 1.00 91.06 85 LYS A N 1
ATOM 663 C CA . LYS A 1 85 ? 4.877 -10.896 -0.415 1.00 91.06 85 LYS A CA 1
ATOM 664 C C . LYS A 1 85 ? 3.753 -10.306 -1.268 1.00 91.06 85 LYS A C 1
ATOM 666 O O . LYS A 1 85 ? 3.976 -9.990 -2.436 1.00 91.06 85 LYS A O 1
ATOM 671 N N . ARG A 1 86 ? 2.563 -10.132 -0.689 1.00 91.50 86 ARG A N 1
ATOM 672 C CA . ARG A 1 86 ? 1.406 -9.581 -1.401 1.00 91.50 86 ARG A CA 1
ATOM 673 C C . ARG A 1 86 ? 1.614 -8.117 -1.772 1.00 91.50 86 ARG A C 1
ATOM 675 O O . ARG A 1 86 ? 1.185 -7.705 -2.850 1.00 91.50 86 ARG A O 1
ATOM 682 N N . LEU A 1 87 ? 2.295 -7.350 -0.920 1.00 91.94 87 LEU A N 1
ATOM 683 C CA . LEU A 1 87 ? 2.667 -5.967 -1.209 1.00 91.94 87 LEU A CA 1
ATOM 684 C C . LEU A 1 87 ? 3.564 -5.879 -2.449 1.00 91.94 87 LEU A C 1
ATOM 686 O O . LEU A 1 87 ? 3.219 -5.164 -3.388 1.00 91.94 87 LEU A O 1
ATOM 690 N N . LYS A 1 88 ? 4.643 -6.670 -2.507 1.00 90.25 88 LYS A N 1
ATOM 691 C CA . LYS A 1 88 ? 5.547 -6.737 -3.668 1.00 90.25 88 LYS A CA 1
ATOM 692 C C . LYS A 1 88 ? 4.820 -7.156 -4.943 1.00 90.25 88 LYS A C 1
ATOM 694 O O . LYS A 1 88 ? 4.969 -6.514 -5.977 1.00 90.25 88 LYS A O 1
ATOM 699 N N . GLU A 1 89 ? 4.010 -8.213 -4.882 1.00 93.19 89 GLU A N 1
ATOM 700 C CA . GLU A 1 89 ? 3.252 -8.700 -6.043 1.00 93.19 89 GLU A CA 1
ATOM 701 C C . GLU A 1 89 ? 2.277 -7.638 -6.576 1.00 93.19 89 GLU A C 1
ATOM 703 O O . GLU A 1 89 ? 2.169 -7.439 -7.789 1.00 93.19 89 GLU A O 1
ATOM 708 N N . THR A 1 90 ? 1.604 -6.919 -5.674 1.00 92.62 90 THR A N 1
ATOM 709 C CA . THR A 1 90 ? 0.677 -5.837 -6.034 1.00 92.62 90 THR A CA 1
ATOM 710 C C . THR A 1 90 ? 1.431 -4.641 -6.618 1.00 92.62 90 THR A C 1
ATOM 712 O O . THR A 1 90 ? 1.041 -4.140 -7.671 1.00 92.62 90 THR A O 1
ATOM 715 N N . ALA A 1 91 ? 2.554 -4.243 -6.013 1.00 90.81 91 ALA A N 1
ATOM 716 C CA . ALA A 1 91 ? 3.403 -3.157 -6.503 1.00 90.81 91 ALA A CA 1
ATOM 717 C C . ALA A 1 91 ? 3.956 -3.450 -7.904 1.00 90.81 91 ALA A C 1
ATOM 719 O O . ALA A 1 91 ? 3.814 -2.624 -8.801 1.00 90.81 91 ALA A O 1
ATOM 720 N N . VAL A 1 92 ? 4.479 -4.657 -8.151 1.00 90.69 92 VAL A N 1
ATOM 721 C CA . VAL A 1 92 ? 4.952 -5.076 -9.485 1.00 90.69 92 VAL A CA 1
ATOM 722 C C . VAL A 1 92 ? 3.815 -5.062 -10.507 1.00 90.69 92 VAL A C 1
ATOM 724 O O . VAL A 1 92 ? 4.004 -4.622 -11.642 1.00 90.69 92 VAL A O 1
ATOM 727 N N . LYS A 1 93 ? 2.614 -5.512 -10.125 1.00 92.00 93 LYS A N 1
ATOM 728 C CA . LYS A 1 93 ? 1.443 -5.492 -11.011 1.00 92.00 93 LYS A CA 1
ATOM 729 C C . LYS A 1 93 ? 1.038 -4.063 -11.381 1.00 92.00 93 LYS A C 1
ATOM 731 O O . LYS A 1 93 ? 0.744 -3.805 -12.550 1.00 92.00 93 LYS A O 1
ATOM 736 N N . ILE A 1 94 ? 1.023 -3.148 -10.414 1.00 89.62 94 ILE A N 1
ATOM 737 C CA . ILE A 1 94 ? 0.714 -1.732 -10.641 1.00 89.62 94 ILE A CA 1
ATOM 738 C C . ILE A 1 94 ? 1.798 -1.087 -11.504 1.00 89.62 94 ILE A C 1
ATOM 740 O O . ILE A 1 94 ? 1.464 -0.463 -12.513 1.00 89.62 94 ILE A O 1
ATOM 744 N N . ALA A 1 95 ? 3.073 -1.315 -11.177 1.00 87.50 95 ALA A N 1
ATOM 745 C CA . ALA A 1 95 ? 4.217 -0.860 -11.957 1.00 87.50 95 ALA A CA 1
ATOM 746 C C . ALA A 1 95 ? 4.072 -1.281 -13.423 1.00 87.50 95 ALA A C 1
ATOM 748 O O . ALA A 1 95 ? 4.019 -0.418 -14.291 1.00 87.50 95 ALA A O 1
ATOM 749 N N . MET A 1 96 ? 3.861 -2.571 -13.694 1.00 89.56 96 MET A N 1
ATOM 750 C CA . MET A 1 96 ? 3.661 -3.103 -15.049 1.00 89.56 96 MET A CA 1
ATOM 751 C C . MET A 1 96 ? 2.445 -2.501 -15.776 1.00 89.56 96 MET A C 1
ATOM 753 O O . MET A 1 96 ? 2.451 -2.346 -16.995 1.00 89.56 96 MET A O 1
ATOM 757 N N . THR A 1 97 ? 1.363 -2.207 -15.051 1.00 87.00 97 THR A N 1
ATOM 758 C CA . THR A 1 97 ? 0.105 -1.755 -15.667 1.00 87.00 97 THR A CA 1
ATOM 759 C C . THR A 1 97 ? 0.126 -0.260 -15.986 1.00 87.00 97 THR A C 1
ATOM 761 O O . THR A 1 97 ? -0.462 0.159 -16.984 1.00 87.00 97 THR A O 1
ATOM 764 N N . LYS A 1 98 ? 0.773 0.551 -15.140 1.00 84.00 98 LYS A N 1
ATOM 765 C CA . LYS A 1 98 ? 0.663 2.016 -15.182 1.00 84.00 98 LYS A CA 1
ATOM 766 C C . LYS A 1 98 ? 1.962 2.744 -15.518 1.00 84.00 98 LYS A C 1
ATOM 768 O O . LYS A 1 98 ? 1.897 3.761 -16.203 1.00 84.00 98 LYS A O 1
ATOM 773 N N . TYR A 1 99 ? 3.111 2.248 -15.063 1.00 82.44 99 TYR A N 1
ATOM 774 C CA . TYR A 1 99 ? 4.354 3.030 -15.041 1.00 82.44 99 TYR A CA 1
ATOM 775 C C . TYR A 1 99 ? 5.443 2.449 -15.942 1.00 82.44 99 TYR A C 1
ATOM 777 O O . TYR A 1 99 ? 6.035 3.170 -16.738 1.00 82.44 99 TYR A O 1
ATOM 785 N N . ILE A 1 100 ? 5.655 1.139 -15.870 1.00 84.25 100 ILE A N 1
ATOM 786 C CA . ILE A 1 100 ? 6.747 0.428 -16.522 1.00 84.25 100 ILE A CA 1
ATOM 787 C C . ILE A 1 100 ? 6.182 -0.422 -17.656 1.00 84.25 100 ILE A C 1
ATOM 789 O O . ILE A 1 100 ? 5.439 -1.376 -17.432 1.00 84.25 100 ILE A O 1
ATOM 793 N N . LYS A 1 101 ? 6.551 -0.083 -18.893 1.00 83.06 101 LYS A N 1
ATOM 794 C CA . LYS A 1 101 ? 6.158 -0.846 -20.093 1.00 83.06 101 LYS A CA 1
ATOM 795 C C . LYS A 1 101 ? 7.258 -1.781 -20.587 1.00 83.06 101 LYS A C 1
ATOM 797 O O . LYS A 1 101 ? 6.964 -2.720 -21.328 1.00 83.06 101 LYS A O 1
ATOM 802 N N . ASP A 1 102 ? 8.501 -1.516 -20.201 1.00 90.31 102 ASP A N 1
ATOM 803 C CA . ASP A 1 102 ? 9.653 -2.318 -20.585 1.00 90.31 102 ASP A CA 1
ATOM 804 C C . ASP A 1 102 ? 9.866 -3.501 -19.627 1.00 90.31 102 ASP A C 1
ATOM 806 O O . ASP A 1 102 ? 9.708 -3.390 -18.412 1.00 90.31 102 ASP A O 1
ATOM 810 N N . LYS A 1 103 ? 10.214 -4.668 -20.179 1.00 85.88 103 LYS A N 1
ATOM 811 C CA . LYS A 1 103 ? 10.393 -5.889 -19.378 1.00 85.88 103 LYS A CA 1
ATOM 812 C C . LYS A 1 103 ? 11.685 -5.890 -18.563 1.00 85.88 103 LYS A C 1
ATOM 814 O O . LYS A 1 103 ? 11.694 -6.505 -17.502 1.00 85.88 103 LYS A O 1
ATOM 819 N N . ALA A 1 104 ? 12.752 -5.269 -19.060 1.00 87.94 104 ALA A N 1
ATOM 820 C CA . ALA A 1 104 ? 14.025 -5.203 -18.353 1.00 87.94 104 ALA A CA 1
ATOM 821 C C . ALA A 1 104 ? 13.902 -4.257 -17.153 1.00 87.94 104 ALA A C 1
ATOM 823 O O . ALA A 1 104 ? 14.237 -4.643 -16.037 1.00 87.94 104 ALA A O 1
ATOM 824 N N . GLU A 1 105 ? 13.283 -3.093 -17.366 1.00 84.88 105 GLU A N 1
ATOM 825 C CA . GLU A 1 105 ? 12.978 -2.123 -16.307 1.00 84.88 105 GLU A CA 1
ATOM 826 C C . GLU A 1 105 ? 12.064 -2.729 -15.222 1.00 84.88 105 GLU A C 1
ATOM 828 O O . GLU A 1 105 ? 12.282 -2.527 -14.028 1.00 84.88 105 GLU A O 1
ATOM 833 N N . LEU A 1 106 ? 11.085 -3.560 -15.609 1.00 87.62 106 LEU A N 1
ATOM 834 C CA . LEU A 1 106 ? 10.224 -4.263 -14.650 1.00 87.62 106 LEU A CA 1
ATOM 835 C C . LEU A 1 106 ? 10.993 -5.312 -13.829 1.00 87.62 106 LEU A C 1
ATOM 837 O O . LEU A 1 106 ? 10.688 -5.527 -12.654 1.00 87.62 106 LEU A O 1
ATOM 841 N N . GLU A 1 107 ? 11.971 -5.989 -14.434 1.00 88.12 107 GLU A N 1
ATOM 842 C CA . GLU A 1 107 ? 12.810 -6.958 -13.726 1.00 88.12 107 GLU A CA 1
ATOM 843 C C . GLU A 1 107 ? 13.760 -6.264 -12.741 1.00 88.12 107 GLU A C 1
ATOM 845 O O . GLU A 1 107 ? 13.927 -6.748 -11.619 1.00 88.12 107 GLU A O 1
ATOM 850 N N . GLU A 1 108 ? 14.331 -5.117 -13.119 1.00 87.44 108 GLU A N 1
ATOM 851 C CA . GLU A 1 108 ? 15.118 -4.270 -12.213 1.00 87.44 108 GLU A CA 1
ATOM 852 C C . GLU A 1 108 ? 14.270 -3.758 -11.047 1.00 87.44 108 GLU A C 1
ATOM 854 O O . GLU A 1 108 ? 14.675 -3.890 -9.893 1.00 87.44 108 GLU A O 1
ATOM 859 N N . TYR A 1 109 ? 13.055 -3.276 -11.323 1.00 87.25 109 TYR A N 1
ATOM 860 C CA . TYR A 1 109 ? 12.116 -2.844 -10.289 1.00 87.25 109 TYR A CA 1
ATOM 861 C C . TYR A 1 109 ? 11.797 -3.965 -9.293 1.00 87.25 109 TYR A C 1
ATOM 863 O O . TYR A 1 109 ? 11.858 -3.779 -8.076 1.00 87.25 109 TYR A O 1
ATOM 871 N N . ARG A 1 110 ? 11.516 -5.170 -9.801 1.00 87.94 110 ARG A N 1
ATOM 872 C CA . ARG A 1 110 ? 11.257 -6.341 -8.959 1.00 87.94 110 ARG A CA 1
ATOM 873 C C . ARG A 1 110 ? 12.460 -6.697 -8.083 1.00 87.94 110 ARG A C 1
ATOM 875 O O . ARG A 1 110 ? 12.263 -6.991 -6.907 1.00 87.94 110 ARG A O 1
ATOM 882 N N . LYS A 1 111 ? 13.681 -6.668 -8.630 1.00 88.75 111 LYS A N 1
ATOM 883 C CA . LYS A 1 111 ? 14.908 -6.908 -7.850 1.00 88.75 111 LYS A CA 1
ATOM 884 C C . LYS A 1 111 ? 15.080 -5.859 -6.753 1.00 88.75 111 LYS A C 1
ATOM 886 O O . LYS A 1 111 ? 15.291 -6.237 -5.607 1.00 88.75 111 LYS A O 1
ATOM 891 N N . GLY A 1 112 ? 14.877 -4.579 -7.072 1.00 86.44 112 GLY A N 1
ATOM 892 C CA . GLY A 1 112 ? 14.957 -3.494 -6.091 1.00 86.44 112 GLY A CA 1
ATOM 893 C C . GLY A 1 112 ? 13.969 -3.657 -4.931 1.00 86.44 112 GLY A C 1
ATOM 894 O O . GLY A 1 112 ? 14.330 -3.432 -3.774 1.00 86.44 112 GLY A O 1
ATOM 895 N N . LEU A 1 113 ? 12.747 -4.125 -5.209 1.00 85.56 113 LEU A N 1
ATOM 896 C CA . LEU A 1 113 ? 11.782 -4.468 -4.161 1.00 85.56 113 LEU A CA 1
ATOM 897 C C . LEU A 1 113 ? 12.252 -5.640 -3.289 1.00 85.56 113 LEU A C 1
ATOM 899 O O . LEU A 1 113 ? 12.049 -5.602 -2.078 1.00 85.56 113 LEU A O 1
ATOM 903 N N . ASP A 1 114 ? 12.866 -6.669 -3.881 1.00 83.81 114 ASP A N 1
ATOM 904 C CA . ASP A 1 114 ? 13.386 -7.830 -3.148 1.00 83.81 114 ASP A CA 1
ATOM 905 C C . ASP A 1 114 ? 14.621 -7.529 -2.291 1.00 83.81 114 ASP A C 1
ATOM 907 O O . ASP A 1 114 ? 14.820 -8.184 -1.272 1.00 83.81 114 ASP A O 1
ATOM 911 N N . GLU A 1 115 ? 15.425 -6.537 -2.666 1.00 82.06 115 GLU A N 1
ATOM 912 C CA . GLU A 1 115 ? 16.584 -6.102 -1.878 1.00 82.06 115 GLU A CA 1
ATOM 913 C C . GLU A 1 115 ? 16.209 -5.152 -0.728 1.00 82.06 115 GLU A C 1
ATOM 915 O O . GLU A 1 115 ? 16.929 -5.080 0.269 1.00 82.06 115 GLU A O 1
ATOM 920 N N . THR A 1 116 ? 15.093 -4.427 -0.854 1.00 77.19 116 THR A N 1
ATOM 921 C CA . THR A 1 116 ? 14.683 -3.387 0.108 1.00 77.19 116 THR A CA 1
ATOM 922 C C . THR A 1 116 ? 13.767 -3.911 1.221 1.00 77.19 116 THR A C 1
ATOM 924 O O . THR A 1 116 ? 13.826 -3.404 2.343 1.00 77.19 116 THR A O 1
ATOM 927 N N . TYR A 1 117 ? 12.920 -4.901 0.925 1.00 65.19 117 TYR A N 1
ATOM 928 C CA . TYR A 1 117 ? 11.854 -5.403 1.807 1.00 65.19 117 TYR A CA 1
ATOM 929 C C . TYR A 1 117 ? 11.913 -6.921 1.963 1.00 65.19 117 TYR A C 1
ATOM 931 O O . TYR A 1 117 ? 11.485 -7.426 3.022 1.00 65.19 117 TYR A O 1
#

Organism: Caldiarchaeum subterraneum (NCBI:txid311458)